Protein AF-A0A838AAV6-F1 (afdb_monomer_lite)

Structure (mmCIF, N/CA/C/O backbone):
data_AF-A0A838AAV6-F1
#
_entry.id   AF-A0A838AAV6-F1
#
loop_
_atom_site.group_PDB
_atom_site.id
_atom_site.type_symbol
_atom_site.label_atom_id
_atom_site.label_alt_id
_atom_site.label_comp_id
_atom_site.label_asym_id
_atom_site.label_entity_id
_atom_site.label_seq_id
_atom_site.pdbx_PDB_ins_code
_atom_site.Cartn_x
_atom_site.Cartn_y
_atom_site.Cartn_z
_atom_site.occupancy
_atom_site.B_iso_or_equiv
_atom_site.auth_seq_id
_atom_site.auth_comp_id
_atom_site.auth_asym_id
_atom_site.auth_atom_id
_atom_site.pdbx_PDB_model_num
ATOM 1 N N . MET A 1 1 ? 1.977 14.433 9.426 1.00 71.00 1 MET A N 1
ATOM 2 C CA . MET A 1 1 ? 1.201 13.974 8.251 1.00 71.00 1 MET A CA 1
ATOM 3 C C . MET A 1 1 ? 0.503 12.681 8.659 1.00 71.00 1 MET A C 1
ATOM 5 O O . MET A 1 1 ? 1.152 11.893 9.333 1.00 71.00 1 MET A O 1
ATOM 9 N N . SER A 1 2 ? -0.794 12.502 8.386 1.00 92.94 2 SER A N 1
ATOM 10 C CA . SER A 1 2 ? -1.507 11.264 8.759 1.00 92.94 2 SER A CA 1
ATOM 11 C C . SER A 1 2 ? -1.214 10.139 7.762 1.00 92.94 2 SER A C 1
ATOM 13 O O . SER A 1 2 ? -0.840 10.410 6.619 1.00 92.94 2 SER A O 1
ATOM 15 N N . THR A 1 3 ? -1.427 8.886 8.168 1.00 93.56 3 THR A N 1
ATOM 16 C CA . THR A 1 3 ? -1.213 7.714 7.305 1.00 93.56 3 THR A CA 1
ATOM 17 C C . THR A 1 3 ? -2.128 7.731 6.070 1.00 93.56 3 THR A C 1
ATOM 19 O O . THR A 1 3 ? -1.690 7.392 4.973 1.00 93.56 3 THR A O 1
ATOM 22 N N . LEU A 1 4 ? -3.365 8.231 6.196 1.00 91.75 4 LEU A N 1
ATOM 23 C CA . LEU A 1 4 ? -4.266 8.448 5.052 1.00 91.75 4 LEU A CA 1
ATOM 24 C C . LEU A 1 4 ? -3.771 9.546 4.097 1.00 91.75 4 LEU A C 1
ATOM 26 O O . LEU A 1 4 ? -3.867 9.391 2.877 1.00 91.75 4 LEU A O 1
ATOM 30 N N . SER A 1 5 ? -3.220 10.649 4.619 1.00 94.56 5 SER A N 1
ATOM 31 C CA . SER A 1 5 ? -2.620 11.687 3.771 1.00 94.56 5 SER A CA 1
ATOM 32 C C . SER A 1 5 ? -1.398 11.157 3.025 1.00 94.56 5 SER A C 1
ATOM 34 O O . SER A 1 5 ? -1.243 11.440 1.842 1.00 94.56 5 SER A O 1
ATOM 36 N N . GLU A 1 6 ? -0.569 10.338 3.674 1.00 95.38 6 GLU A N 1
ATOM 37 C CA . GLU A 1 6 ? 0.572 9.689 3.025 1.00 95.38 6 GLU A CA 1
ATOM 38 C C . GLU A 1 6 ? 0.131 8.731 1.911 1.00 95.38 6 GLU A C 1
ATOM 40 O O . GLU A 1 6 ? 0.680 8.788 0.810 1.00 95.38 6 GLU A O 1
ATOM 45 N N . LEU A 1 7 ? -0.897 7.904 2.153 1.00 94.38 7 LEU A N 1
ATOM 46 C CA . LEU A 1 7 ? -1.465 7.033 1.119 1.00 94.38 7 LEU A CA 1
ATOM 47 C C . LEU A 1 7 ? -1.959 7.852 -0.078 1.00 94.38 7 LEU A C 1
ATOM 49 O O . LEU A 1 7 ? -1.679 7.507 -1.223 1.00 94.38 7 LEU A O 1
ATOM 53 N N . THR A 1 8 ? -2.641 8.966 0.189 1.00 94.69 8 THR A N 1
ATOM 54 C CA . THR A 1 8 ? -3.124 9.880 -0.853 1.00 94.69 8 THR A CA 1
ATOM 55 C C . THR A 1 8 ? -1.960 10.440 -1.672 1.00 94.69 8 THR A C 1
ATOM 57 O O . THR A 1 8 ? -1.985 10.373 -2.899 1.00 94.69 8 THR A O 1
ATOM 60 N N . CYS A 1 9 ? -0.899 10.923 -1.018 1.00 95.06 9 CYS A N 1
ATOM 61 C CA . CYS A 1 9 ? 0.299 11.415 -1.701 1.00 95.06 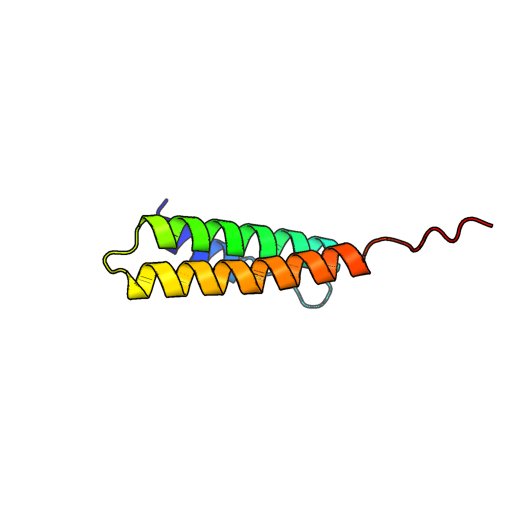9 CYS A CA 1
ATOM 62 C C . CYS A 1 9 ? 0.977 10.326 -2.544 1.00 95.06 9 CYS A C 1
ATOM 64 O O . CYS A 1 9 ? 1.390 10.597 -3.671 1.00 95.06 9 CYS A O 1
ATOM 66 N N . LEU A 1 10 ? 1.058 9.091 -2.043 1.00 94.06 10 LEU A N 1
ATOM 67 C CA . LEU A 1 10 ? 1.607 7.967 -2.803 1.00 94.06 10 LEU A CA 1
ATOM 68 C C . LEU A 1 10 ? 0.756 7.641 -4.031 1.00 94.06 10 LEU A C 1
ATOM 70 O O . LEU A 1 10 ? 1.305 7.400 -5.100 1.00 94.06 10 LEU A O 1
ATOM 74 N N . VAL A 1 11 ? -0.572 7.652 -3.916 1.00 92.25 11 VAL A N 1
ATOM 75 C CA . VAL A 1 11 ? -1.468 7.408 -5.057 1.00 92.25 11 VAL A CA 1
ATOM 76 C C . VAL A 1 11 ? -1.307 8.488 -6.129 1.00 92.25 11 VAL A C 1
ATOM 78 O O . VAL A 1 11 ? -1.251 8.158 -7.312 1.00 92.25 11 VAL A O 1
ATOM 81 N N . LEU A 1 12 ? -1.162 9.754 -5.731 1.00 94.19 12 LEU A N 1
ATOM 82 C CA . LEU A 1 12 ? -0.890 10.858 -6.659 1.00 94.19 12 LEU A CA 1
ATOM 83 C C . LEU A 1 12 ? 0.488 10.738 -7.328 1.00 94.19 12 LEU A C 1
ATOM 85 O O . LEU A 1 12 ? 0.643 11.113 -8.485 1.00 94.19 12 LEU A O 1
ATOM 89 N N . GLY A 1 13 ? 1.475 10.186 -6.620 1.00 92.12 13 GLY A N 1
ATOM 90 C CA . GLY A 1 13 ? 2.826 9.921 -7.120 1.00 92.12 13 GLY A CA 1
ATOM 91 C C . GLY A 1 13 ? 3.008 8.548 -7.773 1.00 92.12 13 GLY A C 1
ATOM 92 O O . GLY A 1 13 ? 4.134 8.048 -7.816 1.00 92.12 13 GLY A O 1
ATOM 93 N N . ARG A 1 14 ? 1.928 7.896 -8.228 1.00 94.19 14 ARG A N 1
ATOM 94 C CA . ARG A 1 14 ? 2.007 6.569 -8.852 1.00 94.19 14 ARG A CA 1
ATOM 95 C C . ARG A 1 14 ? 2.958 6.599 -10.065 1.00 94.19 14 ARG A C 1
ATOM 97 O O . ARG A 1 14 ? 2.801 7.471 -10.920 1.00 94.19 14 ARG A O 1
ATOM 104 N N . PRO A 1 15 ? 3.895 5.636 -10.189 1.00 95.44 15 PRO A N 1
ATOM 105 C CA . PRO A 1 15 ? 4.764 5.549 -11.355 1.00 95.44 15 PRO A CA 1
ATOM 106 C C . PRO A 1 15 ? 3.964 5.457 -12.659 1.00 95.44 15 PRO A C 1
ATOM 108 O O . PRO A 1 15 ? 2.932 4.782 -12.726 1.00 95.44 15 PRO A O 1
ATOM 111 N N . GLY A 1 16 ? 4.447 6.154 -13.687 1.00 93.19 16 GLY A N 1
ATOM 112 C CA . GLY A 1 16 ? 3.808 6.209 -14.998 1.00 93.19 16 GLY A CA 1
ATOM 113 C C . GLY A 1 16 ? 3.872 4.885 -15.774 1.00 93.19 16 GLY A C 1
ATOM 114 O O . GLY A 1 16 ? 4.506 3.926 -15.334 1.00 93.19 16 GLY A O 1
ATOM 115 N N . PRO A 1 17 ? 3.260 4.828 -16.969 1.00 92.81 17 PRO A N 1
ATOM 116 C CA . PRO A 1 17 ? 3.170 3.605 -17.775 1.00 92.81 17 PRO A CA 1
ATOM 117 C C . PRO A 1 17 ? 4.526 3.066 -18.260 1.00 92.81 17 PRO A C 1
ATOM 119 O O . PRO A 1 17 ? 4.610 1.906 -18.646 1.00 92.81 17 PRO A O 1
ATOM 122 N N . HIS A 1 18 ? 5.578 3.888 -18.230 1.00 94.31 18 HIS A N 1
ATOM 123 C CA . HIS A 1 18 ? 6.941 3.520 -18.630 1.00 94.31 18 HIS A CA 1
ATOM 124 C C . HIS A 1 18 ? 7.871 3.240 -17.440 1.00 94.31 18 HIS A C 1
ATOM 126 O O . HIS A 1 18 ? 9.084 3.165 -17.620 1.00 94.31 18 HIS A O 1
ATOM 132 N N . ALA A 1 19 ? 7.332 3.141 -16.222 1.00 95.00 19 ALA A N 1
ATOM 133 C CA . ALA A 1 19 ? 8.130 2.812 -15.051 1.00 95.00 19 ALA A CA 1
ATOM 134 C C . ALA A 1 19 ? 8.722 1.403 -15.171 1.00 95.00 19 ALA A C 1
ATOM 136 O O . ALA A 1 19 ? 8.045 0.476 -15.623 1.00 95.00 19 ALA A O 1
ATOM 137 N N . SER A 1 20 ? 9.972 1.238 -14.738 1.00 94.94 20 SER A N 1
ATOM 138 C CA . SER A 1 20 ? 10.598 -0.083 -14.681 1.00 94.94 20 SER A CA 1
ATOM 139 C C . SER A 1 20 ? 9.895 -0.979 -13.657 1.00 94.94 20 SER A C 1
ATOM 141 O O . SER A 1 20 ? 9.236 -0.503 -12.726 1.00 94.94 20 SER A O 1
ATOM 143 N N . GLU A 1 21 ? 10.059 -2.295 -13.795 1.00 93.94 21 GLU A N 1
ATOM 144 C CA . GLU A 1 21 ? 9.523 -3.253 -12.821 1.00 93.94 21 GLU A CA 1
ATOM 145 C C . GLU A 1 21 ? 10.060 -2.992 -11.408 1.00 93.94 21 GLU A C 1
ATOM 147 O O . GLU A 1 21 ? 9.300 -3.072 -10.447 1.00 93.94 21 GLU A O 1
ATOM 152 N N . GLU A 1 22 ? 11.324 -2.576 -11.287 1.00 94.31 22 GLU A N 1
ATOM 153 C CA . GLU A 1 22 ? 11.945 -2.171 -10.022 1.00 94.31 22 GLU A CA 1
ATOM 154 C C . GLU A 1 22 ? 11.265 -0.933 -9.411 1.00 94.31 22 GLU A C 1
ATOM 156 O O . GLU A 1 22 ? 10.926 -0.921 -8.226 1.00 94.31 22 GLU A O 1
ATOM 161 N N . GLN A 1 23 ? 10.989 0.099 -10.217 1.00 95.38 23 GLN A N 1
ATOM 162 C CA . GLN A 1 23 ? 10.275 1.294 -9.754 1.00 95.38 23 GLN A CA 1
ATOM 163 C C . GLN A 1 23 ? 8.855 0.957 -9.290 1.00 95.38 23 GLN A C 1
ATOM 165 O O . GLN A 1 23 ? 8.386 1.476 -8.272 1.00 95.38 23 GLN A O 1
ATOM 170 N N . LEU A 1 24 ? 8.168 0.073 -10.017 1.00 96.31 24 LEU A N 1
ATOM 171 C CA . LEU A 1 24 ? 6.844 -0.412 -9.641 1.00 96.31 24 LEU A CA 1
ATOM 172 C C . LEU A 1 24 ? 6.897 -1.255 -8.363 1.00 96.31 24 LEU A C 1
ATOM 174 O O . LEU A 1 24 ? 6.043 -1.077 -7.494 1.00 96.31 24 LEU A O 1
ATOM 178 N N . ALA A 1 25 ? 7.894 -2.125 -8.211 1.00 96.38 25 ALA A N 1
ATOM 179 C CA . ALA A 1 25 ? 8.087 -2.927 -7.009 1.00 96.38 25 ALA A CA 1
ATOM 180 C C . ALA A 1 25 ? 8.301 -2.039 -5.777 1.00 96.38 25 ALA A C 1
ATOM 182 O O . ALA A 1 25 ? 7.544 -2.147 -4.811 1.00 96.38 25 ALA A O 1
ATOM 183 N N . GLY A 1 26 ? 9.232 -1.082 -5.847 1.00 95.88 26 GLY A N 1
ATOM 184 C CA . GLY A 1 26 ? 9.486 -0.137 -4.756 1.00 95.88 26 GLY A CA 1
ATOM 185 C C . GLY A 1 26 ? 8.274 0.743 -4.428 1.00 95.88 26 GLY A C 1
ATOM 186 O O . GLY A 1 26 ? 8.026 1.068 -3.265 1.00 95.88 26 GLY A O 1
ATOM 187 N N . TYR A 1 27 ? 7.467 1.104 -5.430 1.00 97.56 27 TYR A N 1
ATOM 188 C CA . TYR A 1 27 ? 6.187 1.774 -5.202 1.00 97.56 27 TYR A CA 1
ATOM 189 C C . TYR A 1 27 ? 5.207 0.891 -4.418 1.00 97.56 27 TYR A C 1
ATOM 191 O O . TYR A 1 27 ? 4.658 1.331 -3.405 1.00 97.56 27 TYR A O 1
ATOM 199 N N . PHE A 1 28 ? 5.003 -0.357 -4.844 1.00 97.62 28 PHE A N 1
ATOM 200 C CA . PHE A 1 28 ? 4.092 -1.276 -4.163 1.00 97.62 28 PHE A CA 1
ATOM 201 C C . PHE A 1 28 ? 4.549 -1.588 -2.732 1.00 97.62 28 PHE A C 1
ATOM 203 O O . PHE A 1 28 ? 3.713 -1.619 -1.829 1.00 97.62 28 PHE A O 1
ATOM 210 N N . GLU A 1 29 ? 5.850 -1.722 -2.472 1.00 97.75 29 GLU A N 1
ATOM 211 C CA . GLU A 1 29 ? 6.366 -1.886 -1.104 1.00 97.75 29 GLU A CA 1
ATOM 212 C C . GLU A 1 29 ? 6.021 -0.700 -0.196 1.00 97.75 29 GLU A C 1
ATOM 214 O O . GLU A 1 29 ? 5.585 -0.893 0.948 1.00 97.75 29 GLU A O 1
ATOM 219 N N . LYS A 1 30 ? 6.155 0.532 -0.704 1.00 97.62 30 LYS A N 1
ATOM 220 C CA . LYS A 1 30 ? 5.763 1.744 0.034 1.00 97.62 30 LYS A CA 1
ATOM 221 C C . LYS A 1 30 ? 4.270 1.731 0.347 1.00 97.62 30 LYS A C 1
ATOM 223 O O . LYS A 1 30 ? 3.897 1.911 1.505 1.00 97.62 30 LYS A O 1
ATOM 228 N N . VAL A 1 31 ? 3.425 1.438 -0.643 1.00 97.94 31 VAL A N 1
ATOM 229 C CA . VAL A 1 31 ? 1.965 1.356 -0.461 1.00 97.94 31 VAL A CA 1
ATOM 230 C C . VAL A 1 31 ? 1.595 0.286 0.573 1.00 97.94 31 VAL A C 1
ATOM 232 O O . VAL A 1 31 ? 0.842 0.564 1.507 1.00 97.94 31 VAL A O 1
ATOM 235 N N . ALA A 1 32 ? 2.176 -0.914 0.492 1.00 97.88 32 ALA A N 1
ATOM 236 C CA . ALA A 1 32 ? 1.937 -1.968 1.478 1.00 97.88 32 ALA A CA 1
ATOM 237 C C . ALA A 1 32 ? 2.371 -1.562 2.895 1.00 97.88 32 ALA A C 1
ATOM 239 O O . ALA A 1 32 ? 1.715 -1.907 3.881 1.00 97.88 32 ALA A O 1
ATOM 240 N N . THR A 1 33 ? 3.468 -0.818 3.023 1.00 97.94 33 THR A N 1
ATOM 241 C CA .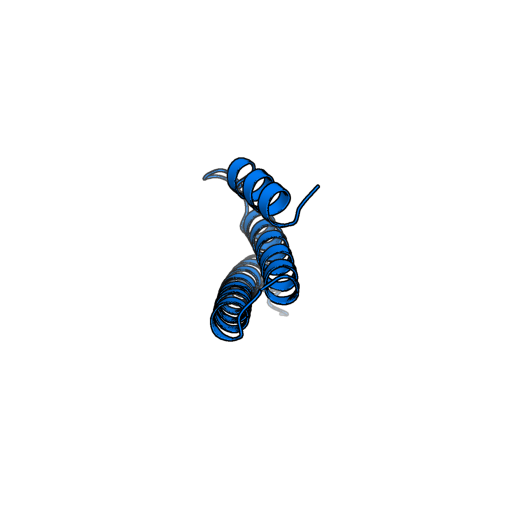 THR A 1 33 ? 3.941 -0.299 4.313 1.00 97.94 33 THR A CA 1
ATOM 242 C C . THR A 1 33 ? 2.953 0.697 4.919 1.00 97.94 33 THR A C 1
ATOM 244 O O . THR A 1 33 ? 2.747 0.697 6.135 1.00 97.94 33 THR A O 1
ATOM 247 N N . VAL A 1 34 ? 2.298 1.519 4.097 1.00 97.88 34 VAL A N 1
ATOM 248 C CA . VAL A 1 34 ? 1.248 2.442 4.556 1.00 97.88 34 VAL A CA 1
ATOM 249 C C . VAL A 1 34 ? 0.009 1.676 5.019 1.00 97.88 34 VAL A C 1
ATOM 251 O O . VAL A 1 34 ? -0.459 1.923 6.126 1.00 97.88 34 VAL A O 1
ATOM 254 N N . HIS A 1 35 ? -0.450 0.671 4.269 1.00 98.12 35 HIS A N 1
ATOM 255 C CA . HIS A 1 35 ? -1.579 -0.175 4.689 1.00 98.12 35 HIS A CA 1
ATOM 256 C C . HIS A 1 35 ? -1.305 -0.937 5.998 1.00 98.12 35 HIS A C 1
ATOM 258 O O . HIS A 1 35 ? -2.171 -1.023 6.863 1.00 98.12 35 HIS A O 1
ATOM 264 N N . ASN A 1 36 ? -0.073 -1.401 6.239 1.00 98.12 36 ASN A N 1
ATOM 265 C CA . ASN A 1 36 ? 0.275 -1.979 7.548 1.00 98.12 36 ASN A CA 1
ATOM 266 C C . ASN A 1 36 ? 0.203 -0.970 8.699 1.00 98.12 36 ASN A C 1
ATOM 268 O O . ASN A 1 36 ? -0.032 -1.368 9.839 1.00 98.12 36 ASN A O 1
ATOM 272 N N . ARG A 1 37 ? 0.447 0.318 8.439 1.00 97.69 37 ARG A N 1
ATOM 273 C CA . ARG A 1 37 ? 0.259 1.370 9.445 1.00 97.69 37 ARG A CA 1
ATOM 274 C C . ARG A 1 37 ? -1.220 1.692 9.635 1.00 97.69 37 ARG A C 1
ATOM 276 O O . ARG A 1 37 ? -1.642 1.761 10.783 1.00 97.69 37 ARG A O 1
ATOM 283 N N . LEU A 1 38 ? -2.018 1.745 8.564 1.00 96.81 38 LEU A N 1
ATOM 284 C CA . LEU A 1 38 ? -3.480 1.879 8.659 1.00 96.81 38 LEU A CA 1
ATOM 285 C C . LEU A 1 38 ? -4.098 0.748 9.485 1.00 96.81 38 LEU A C 1
ATOM 287 O O . LEU A 1 38 ? -4.928 1.004 10.348 1.00 96.81 38 LEU A O 1
ATOM 291 N N . ALA A 1 39 ? -3.613 -0.484 9.327 1.00 97.50 39 ALA A N 1
ATOM 292 C CA . ALA A 1 39 ? -4.037 -1.615 10.149 1.00 97.50 39 ALA A CA 1
ATOM 293 C C . ALA A 1 39 ? -3.796 -1.410 11.660 1.00 97.50 39 ALA A C 1
ATOM 295 O O . ALA A 1 39 ? -4.533 -1.961 12.476 1.00 97.50 39 ALA A O 1
ATOM 296 N N . LYS A 1 40 ? -2.771 -0.638 12.052 1.00 97.19 40 LYS A N 1
ATOM 297 C CA . LYS A 1 40 ? -2.498 -0.289 13.461 1.00 97.19 40 LYS A CA 1
ATOM 298 C C . LYS A 1 40 ? -3.393 0.844 13.971 1.00 97.19 40 LYS A C 1
ATOM 300 O O . LYS A 1 40 ? -3.571 0.964 15.177 1.00 97.19 40 LYS A O 1
ATOM 305 N N . GLU A 1 41 ? -3.926 1.660 13.066 1.00 96.56 41 GLU A N 1
ATOM 306 C CA . GLU A 1 41 ? -4.832 2.782 13.350 1.00 96.56 41 GLU A CA 1
ATOM 307 C C . GLU A 1 41 ? -6.318 2.393 13.237 1.00 96.56 41 GLU A C 1
ATOM 309 O O . GLU A 1 41 ? -7.193 3.177 13.610 1.00 96.56 41 GLU A O 1
ATOM 314 N N . ALA A 1 42 ? -6.607 1.192 12.726 1.00 95.56 42 ALA A N 1
ATOM 315 C CA . ALA A 1 42 ? -7.950 0.662 12.540 1.00 95.56 42 ALA A CA 1
ATOM 316 C C . ALA A 1 42 ? -8.739 0.609 13.857 1.00 95.56 42 ALA A C 1
ATOM 318 O O . ALA A 1 42 ? -8.220 0.224 14.908 1.00 95.56 42 ALA A O 1
ATOM 319 N N . ARG A 1 43 ? -10.024 0.971 13.788 1.00 96.25 43 ARG A N 1
ATOM 320 C CA . ARG A 1 43 ? -10.916 1.026 14.957 1.00 96.25 43 ARG A CA 1
ATOM 321 C C . ARG A 1 43 ? -11.634 -0.294 15.189 1.00 96.25 43 ARG A C 1
ATOM 323 O O . ARG A 1 43 ? -12.104 -0.552 16.294 1.00 96.25 43 ARG A O 1
ATOM 330 N N . THR A 1 44 ? -11.711 -1.125 14.156 1.00 98.00 44 THR A N 1
ATOM 331 C CA . THR A 1 44 ? -12.351 -2.438 14.199 1.00 98.00 44 THR A CA 1
ATOM 332 C C . THR A 1 44 ? -11.398 -3.540 13.746 1.00 98.00 44 THR A C 1
ATOM 334 O O . THR A 1 44 ? -10.458 -3.315 12.980 1.00 98.00 44 THR A O 1
ATOM 337 N N . VAL A 1 45 ? -11.662 -4.767 14.206 1.00 97.44 45 VAL A N 1
ATOM 338 C CA . VAL A 1 45 ? -10.918 -5.959 13.769 1.00 97.44 45 VAL A CA 1
ATOM 339 C C . VAL A 1 45 ? -11.069 -6.164 12.260 1.00 97.44 45 VAL A C 1
ATOM 341 O O . VAL A 1 45 ? -10.076 -6.399 11.583 1.00 97.44 45 VAL A O 1
ATOM 344 N N . THR A 1 46 ? -12.275 -5.980 11.717 1.00 97.94 46 THR A N 1
ATOM 345 C CA . THR A 1 46 ? -12.551 -6.121 10.281 1.00 97.94 46 THR A CA 1
ATOM 346 C C . THR A 1 46 ? -11.750 -5.136 9.427 1.00 97.94 46 THR A C 1
ATOM 348 O O . THR A 1 46 ? -11.175 -5.533 8.414 1.00 97.94 46 THR A O 1
ATOM 351 N N . GLU A 1 47 ? -11.668 -3.863 9.828 1.00 97.38 47 GLU A N 1
ATOM 352 C CA . GLU A 1 47 ? -10.822 -2.873 9.145 1.00 97.38 47 GLU A CA 1
ATOM 353 C C . GLU A 1 47 ? -9.354 -3.297 9.199 1.00 97.38 47 GLU A C 1
ATOM 355 O O . GLU A 1 47 ? -8.686 -3.346 8.168 1.00 97.38 47 GLU A O 1
ATOM 360 N N . ARG A 1 48 ? -8.861 -3.687 10.381 1.00 97.94 48 ARG A N 1
ATOM 361 C CA . ARG A 1 48 ? -7.481 -4.150 10.550 1.00 97.94 48 ARG A CA 1
ATOM 362 C C . ARG A 1 48 ? -7.158 -5.330 9.634 1.00 97.94 48 ARG A C 1
ATOM 364 O O . ARG A 1 48 ? -6.124 -5.317 8.972 1.00 97.94 48 ARG A O 1
ATOM 371 N N . GLU A 1 49 ? -8.009 -6.348 9.600 1.00 98.50 49 GLU A N 1
ATOM 372 C CA . GLU A 1 49 ? -7.815 -7.536 8.762 1.00 98.50 49 GLU A CA 1
ATOM 37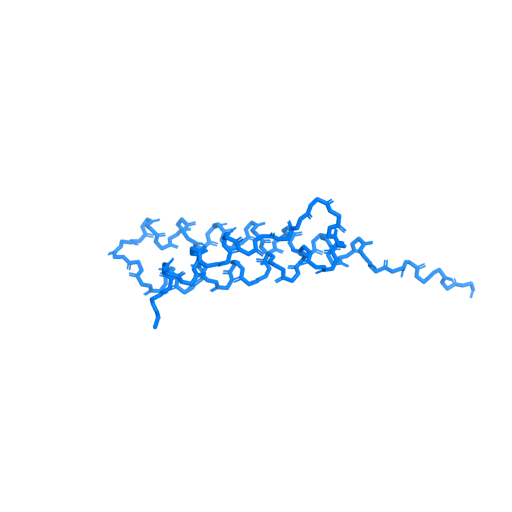3 C C . GLU A 1 49 ? -7.858 -7.195 7.272 1.00 98.50 49 GLU A C 1
ATOM 375 O O . GLU A 1 49 ? -7.032 -7.692 6.504 1.00 98.50 49 GLU A O 1
ATOM 380 N N . THR A 1 50 ? -8.758 -6.295 6.872 1.00 98.31 50 THR A N 1
ATOM 381 C CA . THR A 1 50 ? -8.856 -5.807 5.490 1.00 98.31 50 THR A CA 1
ATOM 382 C C . THR A 1 50 ? -7.565 -5.113 5.059 1.00 98.31 50 THR A C 1
ATOM 384 O O . THR A 1 50 ? -7.013 -5.428 4.001 1.00 98.31 50 THR A O 1
ATOM 387 N N . GLU A 1 51 ? -7.042 -4.218 5.897 1.00 98.12 51 GLU A N 1
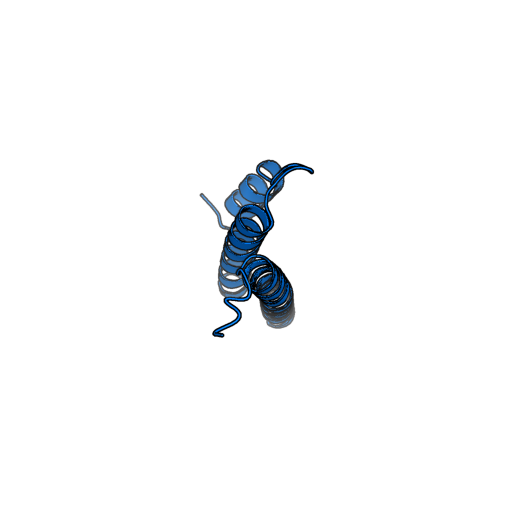ATOM 388 C CA . GLU A 1 51 ? -5.797 -3.488 5.647 1.00 98.12 51 GLU A CA 1
ATOM 389 C C . GLU A 1 51 ? -4.579 -4.425 5.591 1.00 98.12 51 GLU A C 1
ATOM 391 O O . GLU A 1 51 ? -3.733 -4.307 4.699 1.00 98.12 51 GLU A O 1
ATOM 396 N N . LEU A 1 52 ? -4.506 -5.420 6.483 1.00 98.50 52 LEU A N 1
ATOM 397 C CA . LEU A 1 52 ? -3.441 -6.430 6.467 1.00 98.50 52 LEU A CA 1
ATOM 398 C C . LEU A 1 52 ? -3.501 -7.316 5.216 1.00 98.50 52 LEU A C 1
ATOM 400 O O . LEU A 1 52 ? -2.469 -7.550 4.581 1.00 98.50 52 LEU A O 1
ATOM 404 N N . ALA A 1 53 ? -4.690 -7.782 4.829 1.00 98.44 53 ALA A N 1
ATOM 405 C CA . ALA A 1 53 ? -4.878 -8.594 3.629 1.00 98.44 53 ALA A CA 1
ATOM 406 C C . ALA A 1 53 ? -4.523 -7.812 2.354 1.00 98.44 53 ALA A C 1
ATOM 408 O O . ALA A 1 53 ? -3.915 -8.353 1.424 1.00 98.44 53 ALA A O 1
ATOM 409 N N . LEU A 1 54 ? -4.865 -6.522 2.303 1.00 98.00 54 LEU A N 1
ATOM 410 C CA . LEU A 1 54 ? -4.479 -5.643 1.205 1.00 98.00 54 LEU A CA 1
ATOM 411 C C . LEU A 1 54 ? -2.959 -5.463 1.147 1.00 98.00 54 LEU A C 1
ATOM 413 O O . LEU A 1 54 ? -2.364 -5.673 0.089 1.00 98.00 54 LEU A O 1
ATOM 417 N N . ALA A 1 55 ? -2.320 -5.166 2.278 1.00 98.06 55 ALA A N 1
ATOM 418 C CA . ALA A 1 55 ? -0.872 -5.038 2.342 1.00 98.06 55 ALA A CA 1
ATOM 419 C C . ALA A 1 55 ? -0.141 -6.324 1.917 1.00 98.06 55 ALA A C 1
ATOM 421 O O . ALA A 1 55 ? 0.874 -6.242 1.225 1.00 98.06 55 ALA A O 1
ATOM 422 N N . GLY A 1 56 ? -0.662 -7.498 2.290 1.00 98.25 56 GLY A N 1
ATOM 423 C CA . GLY A 1 56 ? -0.144 -8.799 1.858 1.00 98.25 56 GLY A CA 1
ATOM 424 C C . GLY A 1 56 ? -0.162 -8.952 0.336 1.00 98.25 56 GLY A C 1
ATOM 425 O O . GLY A 1 56 ? 0.889 -9.107 -0.279 1.00 98.25 56 GLY A O 1
ATOM 426 N N . ARG A 1 57 ? -1.330 -8.778 -0.296 1.00 98.50 57 ARG A N 1
ATOM 427 C CA . ARG A 1 57 ? -1.470 -8.887 -1.764 1.00 98.50 57 ARG A CA 1
ATOM 428 C C . ARG A 1 57 ? -0.567 -7.915 -2.527 1.00 98.50 57 ARG A C 1
ATOM 430 O O . ARG A 1 57 ? -0.056 -8.251 -3.597 1.00 98.50 57 ARG A O 1
ATOM 437 N N . ILE A 1 58 ? -0.382 -6.708 -1.993 1.00 97.94 58 ILE A N 1
ATOM 438 C CA . ILE A 1 58 ? 0.484 -5.690 -2.595 1.00 97.94 58 ILE A CA 1
ATOM 439 C C . ILE A 1 58 ? 1.961 -6.085 -2.469 1.00 97.94 58 ILE A C 1
ATOM 441 O O . ILE A 1 58 ? 2.694 -5.967 -3.451 1.00 97.94 58 ILE A O 1
ATOM 445 N N . ARG A 1 59 ? 2.400 -6.614 -1.318 1.00 97.69 59 ARG A N 1
ATOM 446 C CA . ARG A 1 59 ? 3.762 -7.160 -1.165 1.00 97.69 59 ARG A CA 1
ATOM 447 C C . ARG A 1 59 ? 4.017 -8.321 -2.108 1.00 97.69 59 ARG A C 1
ATOM 449 O O . ARG A 1 59 ? 5.058 -8.34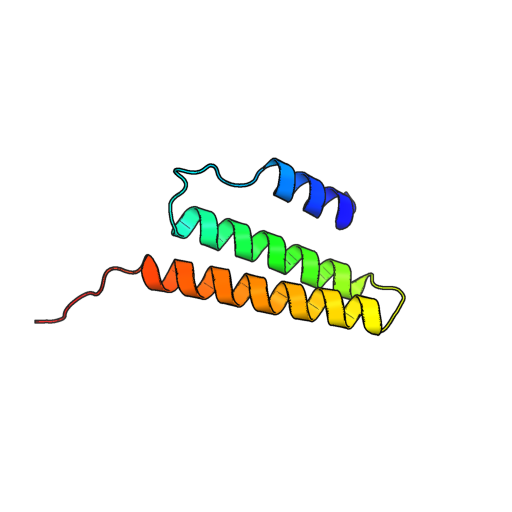2 -2.750 1.00 97.69 59 ARG A O 1
ATOM 456 N N . ASP A 1 60 ? 3.060 -9.230 -2.260 1.00 97.62 60 ASP A N 1
ATOM 457 C CA . ASP A 1 60 ? 3.206 -10.344 -3.198 1.00 97.62 60 ASP A CA 1
ATOM 458 C C . ASP A 1 60 ? 3.370 -9.837 -4.635 1.00 97.62 60 ASP A C 1
ATOM 460 O O . ASP A 1 60 ? 4.122 -10.403 -5.430 1.00 97.62 60 ASP A O 1
ATOM 464 N N . ARG A 1 61 ? 2.677 -8.747 -4.993 1.00 96.06 61 ARG A N 1
ATOM 465 C CA . ARG A 1 61 ? 2.859 -8.095 -6.293 1.00 96.06 61 ARG A CA 1
ATOM 466 C C . ARG A 1 61 ? 4.245 -7.469 -6.423 1.00 96.06 61 ARG A C 1
ATOM 468 O O . ARG A 1 61 ? 4.854 -7.650 -7.474 1.00 96.06 61 ARG A O 1
ATOM 475 N N . ALA A 1 62 ? 4.724 -6.772 -5.396 1.00 95.75 62 ALA A N 1
ATOM 476 C CA . ALA A 1 62 ? 6.070 -6.207 -5.381 1.00 95.75 62 ALA A CA 1
ATOM 477 C C . ALA A 1 62 ? 7.132 -7.303 -5.543 1.00 95.75 62 ALA A C 1
ATOM 479 O O . ALA A 1 62 ? 7.958 -7.217 -6.443 1.00 95.75 62 ALA A O 1
ATOM 480 N N . ALA A 1 63 ? 7.030 -8.386 -4.770 1.00 94.50 63 ALA A N 1
ATOM 481 C CA . ALA A 1 63 ? 7.953 -9.514 -4.819 1.00 94.50 63 ALA A CA 1
ATOM 482 C C . ALA A 1 63 ? 8.009 -10.168 -6.208 1.00 94.50 63 ALA A C 1
ATOM 484 O O . ALA A 1 63 ? 9.092 -10.464 -6.705 1.00 94.50 63 ALA A O 1
ATOM 485 N N . ARG A 1 64 ? 6.857 -10.345 -6.875 1.00 95.38 64 ARG A N 1
ATOM 486 C CA . ARG A 1 64 ? 6.816 -10.872 -8.251 1.00 95.38 64 ARG A CA 1
ATOM 487 C C . ARG A 1 64 ? 7.512 -9.956 -9.259 1.00 95.38 64 ARG A C 1
ATOM 489 O O . ARG A 1 64 ? 8.172 -10.459 -10.159 1.00 95.38 64 ARG A O 1
ATOM 496 N N . LEU A 1 65 ? 7.357 -8.640 -9.121 1.00 93.81 65 LEU A N 1
ATOM 497 C CA . LEU A 1 65 ? 8.023 -7.667 -9.993 1.00 93.81 65 LEU A CA 1
ATOM 498 C C . LEU A 1 65 ? 9.533 -7.639 -9.740 1.00 93.81 65 LEU A C 1
ATOM 500 O O . LEU A 1 65 ? 10.303 -7.680 -10.690 1.00 93.81 65 LEU A O 1
ATOM 504 N N . SER A 1 66 ? 9.956 -7.660 -8.475 1.00 90.38 66 SER A N 1
ATOM 505 C CA . SER A 1 66 ? 11.376 -7.734 -8.121 1.00 90.38 66 SER A CA 1
ATOM 506 C C . SER A 1 66 ? 12.029 -9.009 -8.652 1.00 90.38 66 SER A C 1
ATOM 508 O O . SER A 1 66 ? 13.126 -8.944 -9.190 1.00 90.38 66 SER A O 1
ATOM 510 N N . ALA A 1 67 ? 11.353 -10.159 -8.554 1.00 89.69 67 ALA A N 1
ATOM 511 C CA . ALA A 1 67 ? 11.862 -11.429 -9.075 1.00 89.69 67 ALA A CA 1
ATOM 512 C C . ALA A 1 67 ? 11.963 -11.448 -10.611 1.00 89.69 67 ALA A C 1
ATOM 514 O O . ALA A 1 67 ? 12.898 -12.031 -11.148 1.00 89.69 67 ALA A O 1
ATOM 515 N N . SER A 1 68 ? 11.025 -10.799 -11.306 1.00 80.62 68 SER A N 1
ATOM 516 C CA . SER A 1 68 ? 11.041 -10.641 -12.769 1.00 80.62 68 SER A CA 1
ATOM 517 C C . SER A 1 68 ? 12.174 -9.721 -13.245 1.00 80.62 68 SER A C 1
ATOM 519 O O . SER A 1 68 ? 12.790 -9.974 -14.278 1.00 80.62 68 SER A O 1
ATOM 521 N N . ALA A 1 69 ? 12.513 -8.704 -12.449 1.00 73.38 69 ALA A N 1
ATOM 522 C CA . ALA A 1 69 ? 13.587 -7.761 -12.747 1.00 73.38 69 ALA A CA 1
ATOM 523 C C . ALA A 1 69 ? 15.005 -8.330 -12.530 1.00 73.38 69 ALA A C 1
ATOM 525 O O . ALA A 1 69 ? 15.976 -7.728 -12.995 1.00 73.38 69 ALA A O 1
ATOM 526 N N . MET A 1 70 ? 15.159 -9.461 -11.826 1.00 69.31 70 MET A N 1
ATOM 527 C CA . MET A 1 70 ? 16.471 -10.086 -11.634 1.00 69.31 70 MET A CA 1
ATOM 528 C C . MET A 1 70 ? 16.911 -10.786 -12.930 1.00 69.31 70 MET A C 1
ATOM 530 O O . MET A 1 70 ? 16.213 -11.688 -13.398 1.00 69.31 70 MET A O 1
ATOM 534 N N . PRO A 1 71 ? 18.075 -10.439 -13.515 1.00 56.69 71 PRO A N 1
ATOM 535 C CA . PRO A 1 71 ? 18.596 -11.185 -14.648 1.00 56.69 71 PRO A CA 1
ATOM 536 C C . PRO A 1 71 ? 18.882 -12.619 -14.195 1.00 56.69 71 PRO A C 1
ATOM 538 O O . PRO A 1 71 ? 19.588 -12.837 -13.209 1.00 56.69 71 PRO A O 1
ATOM 541 N N . VAL A 1 72 ? 18.337 -13.602 -14.916 1.00 59.56 72 VAL A N 1
ATOM 542 C CA . VAL A 1 72 ? 18.731 -15.005 -14.760 1.00 59.56 72 VAL A CA 1
ATOM 543 C C . VAL A 1 72 ? 20.207 -15.083 -15.133 1.00 59.56 72 VAL A C 1
ATOM 545 O O . VAL A 1 72 ? 20.560 -15.120 -16.310 1.00 59.56 72 VAL A O 1
ATOM 548 N N . VAL A 1 73 ? 21.087 -15.058 -14.134 1.00 56.34 73 VAL A N 1
ATOM 549 C CA . VAL A 1 73 ? 22.494 -15.393 -14.332 1.00 56.34 73 VAL A CA 1
ATOM 550 C C . VAL A 1 73 ? 22.518 -16.895 -14.584 1.00 56.34 73 VAL A C 1
ATOM 552 O O . VAL A 1 73 ? 22.521 -17.699 -13.655 1.00 56.34 73 VAL A O 1
ATOM 555 N N . ALA A 1 74 ? 22.424 -17.279 -15.855 1.00 47.12 74 ALA A N 1
ATOM 556 C CA . ALA A 1 74 ? 22.681 -18.641 -16.279 1.00 47.12 74 ALA A CA 1
ATOM 557 C C . ALA A 1 74 ? 24.171 -18.911 -16.038 1.00 47.12 74 ALA A C 1
ATOM 559 O O . ALA A 1 74 ? 25.023 -18.482 -16.813 1.00 47.12 74 ALA A O 1
ATOM 560 N N . SER A 1 75 ? 24.486 -19.558 -14.918 1.00 48.81 75 SER A N 1
ATOM 561 C CA . SER A 1 75 ? 25.817 -20.108 -14.683 1.00 48.81 75 SER A CA 1
ATOM 562 C C . SER A 1 75 ? 26.064 -21.209 -15.718 1.00 48.81 75 SER A C 1
ATOM 564 O O . SER A 1 75 ? 25.378 -22.232 -15.695 1.00 48.81 75 SER A O 1
ATOM 566 N N . HIS A 1 76 ? 26.985 -20.946 -16.647 1.00 43.00 76 HIS A N 1
ATOM 567 C CA . HIS A 1 76 ? 27.582 -21.932 -17.551 1.00 43.00 76 HIS A CA 1
ATOM 568 C C . HIS A 1 76 ? 28.615 -22.792 -16.819 1.00 43.00 76 HIS A C 1
ATOM 570 O O . HIS A 1 76 ? 29.285 -22.250 -15.908 1.00 43.00 76 HIS A O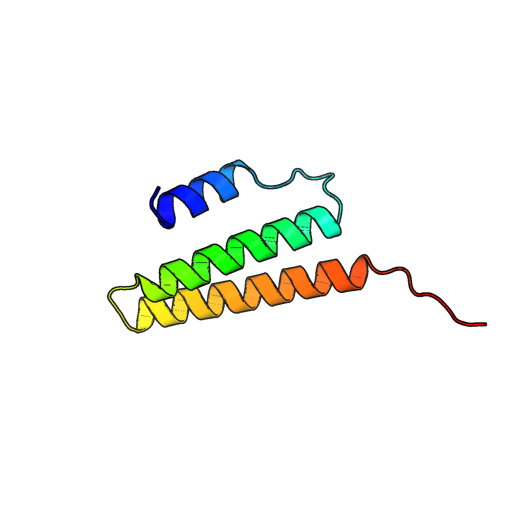 1
#

Organism: NCBI:txid2752311

Radius of gyration: 14.88 Å; chains: 1; bounding box: 40×36×34 Å

pLDDT: mean 91.33, std 12.88, range [43.0, 98.5]

Sequence (76 aa):
MSTLSELTCLVLGRPGPHASEEQLAGYFEKVATVHNRLAKEARTVTERETELALAGRIRDRAARLSASAMPVVASH

Secondary structure (DSSP, 8-state):
--HHHHHHHHHHT---TT--HHHHHHHHHHHHHHHHHHHHH-SSHHHHHHHHHHHHHHHHHHHHHHHHHS------

Foldseek 3Di:
DDLVVVLVVLVVVQDDPPDALLRNLVSLLSNLVSLCVQLVVDPDPVSNVVSNVSSVVSNVSSVVSVVVPDPPPPDD